Protein AF-D2RDN1-F1 (afdb_monomer)

Mean predicted aligned error: 13.42 Å

Secondary structure (DSSP, 8-state):
-EEEHHHHIIIIIHHHHTT-HHHHHHHHHHHTTSSEEE------------S-SS------------PPP--

Radius of gyration: 17.79 Å; Cα contacts (8 Å, |Δi|>4): 43; chains: 1; bounding box: 31×55×38 Å

Sequence (71 aa):
MVIPEEVKVEVVDKGKELEKADAYVVERAIEEGWIKVVKTELIDVPIKLHPGGKSGSIACEEAWSEGSPSR

Organism: Archaeoglobus profundus (strain DSM 5631 / JCM 9629 / NBRC 100127 / Av18) (NCBI:txid572546)

Foldseek 3Di:
DEDEPVVLCVLQVVCVVVVNPVNVVVVVCVVVPVYDYDHDDDDDDPDDDDPDDDDDDDDDDDPPDDDDDDD

Structure (mmCIF, N/CA/C/O backbone):
data_AF-D2RDN1-F1
#
_entry.id   AF-D2RDN1-F1
#
loop_
_atom_site.group_PDB
_atom_site.id
_atom_site.type_symbol
_atom_site.label_atom_id
_atom_site.label_alt_id
_atom_site.label_comp_id
_atom_site.label_asym_id
_atom_site.label_entity_id
_atom_site.label_seq_id
_atom_site.pdbx_PDB_ins_code
_atom_site.Cartn_x
_atom_site.Cartn_y
_atom_site.Cartn_z
_atom_site.occupancy
_atom_site.B_iso_or_equiv
_atom_site.auth_seq_id
_atom_site.auth_comp_id
_atom_site.auth_asym_id
_atom_site.auth_atom_id
_atom_site.pdbx_PDB_model_num
ATOM 1 N N . MET A 1 1 ? -10.790 -7.365 3.469 1.00 86.62 1 MET A N 1
ATOM 2 C CA . MET A 1 1 ? -9.982 -7.755 2.290 1.00 86.62 1 MET A CA 1
ATOM 3 C C . MET A 1 1 ? -8.603 -8.194 2.763 1.00 86.62 1 MET A C 1
ATOM 5 O O . MET A 1 1 ? -8.168 -7.690 3.793 1.00 86.62 1 MET A O 1
ATOM 9 N N . VAL A 1 2 ? -7.942 -9.131 2.081 1.00 94.56 2 VAL A N 1
ATOM 10 C CA . VAL A 1 2 ? -6.594 -9.603 2.450 1.00 94.56 2 VAL A C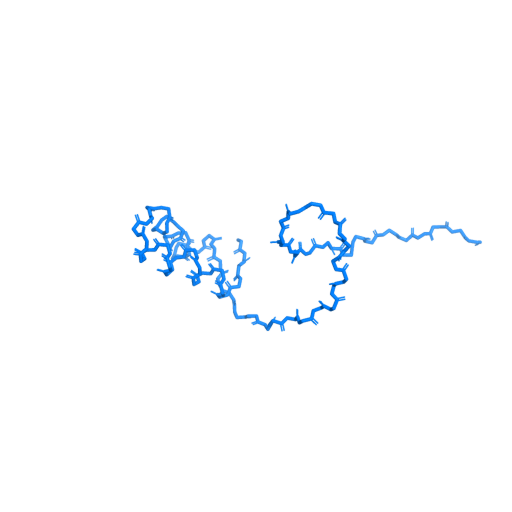A 1
ATOM 11 C C . VAL A 1 2 ? -5.672 -9.456 1.247 1.00 94.56 2 VAL A C 1
ATOM 13 O O . VAL A 1 2 ? -6.068 -9.824 0.145 1.00 94.56 2 VAL A O 1
ATOM 16 N N . ILE A 1 3 ? -4.477 -8.908 1.457 1.00 94.88 3 ILE A N 1
ATOM 17 C CA . ILE A 1 3 ? -3.451 -8.746 0.421 1.00 94.88 3 ILE A CA 1
ATOM 18 C C . ILE A 1 3 ? -2.097 -9.262 0.928 1.00 94.88 3 ILE A C 1
ATOM 20 O O . ILE A 1 3 ? -1.845 -9.217 2.138 1.00 94.88 3 ILE A O 1
ATOM 24 N N . PRO A 1 4 ? -1.220 -9.736 0.032 1.00 95.56 4 PRO A N 1
ATOM 25 C CA . PRO A 1 4 ? 0.142 -10.096 0.400 1.00 95.56 4 PRO A CA 1
ATOM 26 C C . PRO A 1 4 ? 0.997 -8.857 0.710 1.00 95.56 4 PRO A C 1
ATOM 28 O O . PRO A 1 4 ? 0.699 -7.747 0.256 1.00 95.56 4 PRO A O 1
ATOM 31 N N . GLU A 1 5 ? 2.070 -9.050 1.479 1.00 95.81 5 GLU A N 1
ATOM 32 C CA . GLU A 1 5 ? 3.020 -7.995 1.862 1.00 95.81 5 GLU A CA 1
ATOM 33 C C . GLU A 1 5 ? 3.625 -7.288 0.639 1.00 95.81 5 GLU A C 1
ATOM 35 O O . GLU A 1 5 ? 3.707 -6.062 0.621 1.00 95.81 5 GLU A O 1
ATOM 40 N N . GLU A 1 6 ? 3.925 -8.022 -0.431 1.00 93.25 6 GLU A N 1
ATOM 41 C CA . GLU A 1 6 ? 4.476 -7.475 -1.675 1.00 93.25 6 GLU A CA 1
ATOM 42 C C . GLU A 1 6 ? 3.543 -6.441 -2.322 1.00 93.25 6 GLU A C 1
ATOM 44 O O . GLU A 1 6 ? 3.998 -5.419 -2.833 1.00 93.25 6 GLU A O 1
ATOM 49 N N . VAL A 1 7 ? 2.223 -6.654 -2.257 1.00 95.12 7 VAL A N 1
ATOM 50 C CA . VAL A 1 7 ? 1.250 -5.691 -2.796 1.00 95.12 7 VAL A CA 1
ATOM 51 C C . VAL A 1 7 ? 1.248 -4.410 -1.967 1.00 95.12 7 VAL A C 1
ATOM 53 O O . VAL A 1 7 ? 1.148 -3.323 -2.533 1.00 95.12 7 VAL A O 1
ATOM 56 N N . LYS A 1 8 ? 1.407 -4.501 -0.641 1.00 96.12 8 LYS A N 1
ATOM 57 C CA . LYS A 1 8 ? 1.567 -3.308 0.200 1.00 96.12 8 LYS A CA 1
ATOM 58 C C . LYS A 1 8 ? 2.823 -2.529 -0.209 1.00 96.12 8 LYS A C 1
ATOM 60 O O . LYS A 1 8 ? 2.739 -1.312 -0.335 1.00 96.12 8 LYS A O 1
ATOM 65 N N . VAL A 1 9 ? 3.947 -3.206 -0.446 1.00 96.62 9 VAL A N 1
ATOM 66 C CA . VAL A 1 9 ? 5.204 -2.552 -0.853 1.00 96.62 9 VAL A CA 1
ATOM 67 C C . VAL A 1 9 ? 5.028 -1.771 -2.160 1.00 96.62 9 VAL A C 1
ATOM 69 O O . VAL A 1 9 ? 5.394 -0.599 -2.238 1.00 96.62 9 VAL A O 1
ATOM 72 N N . GLU A 1 10 ? 4.421 -2.374 -3.183 1.00 96.69 10 GLU A N 1
ATOM 73 C CA . GLU A 1 10 ? 4.204 -1.689 -4.466 1.00 96.69 10 GLU A CA 1
ATOM 74 C C . GLU A 1 10 ? 3.202 -0.531 -4.361 1.00 96.69 10 GLU A C 1
ATOM 76 O O . GLU A 1 10 ? 3.424 0.543 -4.916 1.00 96.69 10 GLU A O 1
ATOM 81 N N . VAL A 1 11 ? 2.083 -0.739 -3.665 1.00 96.75 11 VAL A N 1
ATOM 82 C CA . VAL A 1 11 ? 0.968 0.220 -3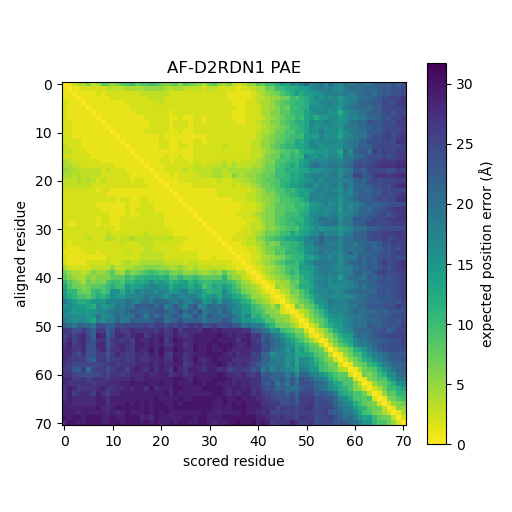.672 1.00 96.75 11 VAL A CA 1
ATOM 83 C C . VAL A 1 11 ? 1.177 1.349 -2.666 1.00 96.75 11 VAL A C 1
ATOM 85 O O . VAL A 1 11 ? 0.843 2.497 -2.949 1.00 96.75 11 VAL A O 1
ATOM 88 N N . VAL A 1 12 ? 1.724 1.041 -1.491 1.00 97.56 12 VAL A N 1
AT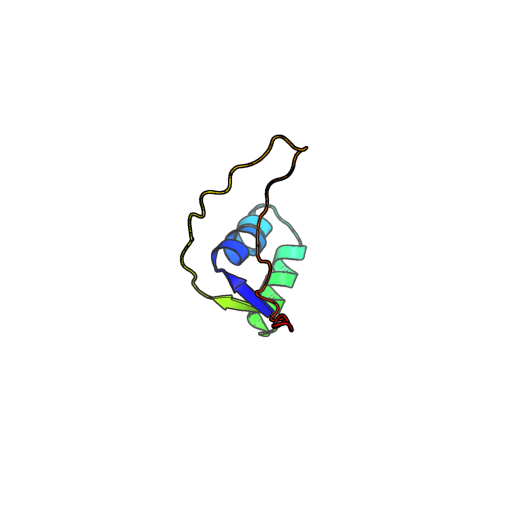OM 89 C CA . VAL A 1 12 ? 1.900 2.007 -0.403 1.00 97.56 12 VAL A CA 1
ATOM 90 C C . VAL A 1 12 ? 3.306 2.583 -0.429 1.00 97.56 12 VAL A C 1
ATOM 92 O O . VAL A 1 12 ? 3.453 3.793 -0.576 1.00 97.56 12 VAL A O 1
ATOM 95 N N . ASP A 1 13 ? 4.337 1.746 -0.318 1.00 97.44 13 ASP A N 1
ATOM 96 C CA . ASP A 1 13 ? 5.701 2.243 -0.112 1.00 97.44 13 ASP A CA 1
ATOM 97 C C . ASP A 1 13 ? 6.213 2.954 -1.375 1.00 97.44 13 ASP A C 1
ATOM 99 O O . ASP A 1 13 ? 6.528 4.147 -1.332 1.00 97.44 13 ASP A O 1
ATOM 103 N N . LYS A 1 14 ? 6.179 2.276 -2.531 1.00 97.62 14 LYS A N 1
ATOM 104 C CA . LYS A 1 14 ? 6.537 2.905 -3.815 1.00 97.62 14 LYS A CA 1
ATOM 105 C C . LYS A 1 14 ? 5.531 3.964 -4.247 1.00 97.62 14 LYS A C 1
ATOM 107 O O . LYS A 1 14 ? 5.913 4.971 -4.837 1.00 97.62 14 LYS A O 1
ATOM 112 N N . GLY A 1 15 ? 4.246 3.767 -3.950 1.00 97.69 15 GLY A N 1
ATOM 113 C CA . GLY A 1 15 ? 3.213 4.762 -4.234 1.00 97.69 15 GLY A CA 1
ATOM 114 C C . GLY A 1 15 ? 3.527 6.113 -3.585 1.00 97.69 15 GLY A C 1
ATOM 115 O O . GLY A 1 15 ? 3.466 7.144 -4.255 1.00 97.69 15 GLY A O 1
ATOM 116 N N . LYS A 1 16 ? 3.950 6.117 -2.316 1.00 97.81 16 LYS A N 1
ATOM 117 C CA . LYS A 1 16 ? 4.377 7.340 -1.620 1.00 97.81 16 LYS A CA 1
ATOM 118 C C . LYS A 1 16 ? 5.685 7.910 -2.153 1.00 97.81 16 LYS A C 1
ATOM 120 O O . LYS A 1 16 ? 5.784 9.126 -2.270 1.00 97.81 16 LYS A O 1
ATOM 125 N N . GLU A 1 17 ? 6.661 7.065 -2.494 1.00 97.88 17 GLU A N 1
ATOM 126 C CA . GLU A 1 17 ? 7.910 7.508 -3.138 1.00 97.88 17 GLU A CA 1
ATOM 127 C C . GLU A 1 17 ? 7.628 8.256 -4.453 1.00 97.88 17 GLU A C 1
ATOM 129 O O . GLU A 1 17 ? 8.278 9.248 -4.769 1.00 97.88 17 GLU A O 1
ATOM 134 N N . LEU A 1 18 ? 6.599 7.821 -5.184 1.00 97.31 18 LEU A N 1
ATOM 135 C CA . LEU A 1 18 ? 6.123 8.435 -6.424 1.00 97.31 18 LEU A CA 1
ATOM 136 C C . LEU A 1 18 ? 5.092 9.562 -6.212 1.00 97.31 18 LEU A C 1
ATOM 138 O O . LEU A 1 18 ? 4.430 9.967 -7.176 1.00 97.31 18 LEU A O 1
ATOM 142 N N . GLU A 1 19 ? 4.923 10.033 -4.973 1.00 96.75 19 GLU A N 1
ATOM 143 C CA . GLU A 1 19 ? 3.999 11.103 -4.570 1.00 96.75 19 GLU A CA 1
ATOM 144 C C . GLU A 1 19 ? 2.539 10.849 -4.999 1.00 96.75 19 GLU A C 1
ATOM 146 O O . GLU A 1 19 ? 1.784 11.760 -5.353 1.00 96.75 19 GLU A O 1
ATOM 151 N N . LYS A 1 20 ? 2.118 9.579 -4.996 1.00 97.56 20 LYS A N 1
ATOM 152 C CA . LYS A 1 20 ? 0.763 9.168 -5.375 1.00 97.56 20 LYS A CA 1
ATOM 153 C C . LYS A 1 20 ? -0.197 9.312 -4.196 1.00 97.56 20 LYS A C 1
ATOM 155 O O . LYS A 1 20 ? -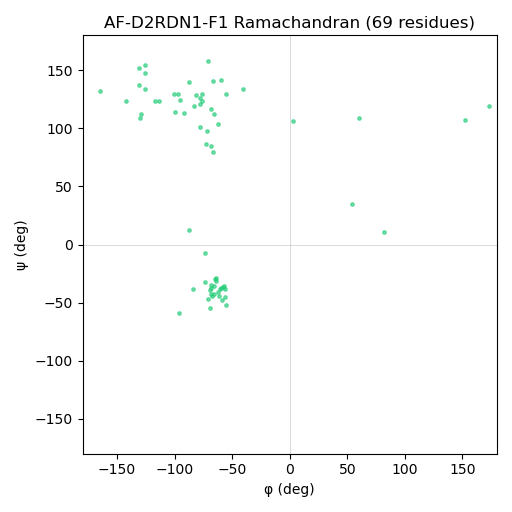0.033 8.687 -3.152 1.00 97.56 20 LYS A O 1
ATOM 160 N N . ALA A 1 21 ? -1.217 10.156 -4.362 1.00 95.31 21 ALA A N 1
ATOM 161 C CA . ALA A 1 21 ? -2.167 10.496 -3.300 1.00 95.31 21 ALA A CA 1
ATOM 162 C C . ALA A 1 21 ? -3.011 9.295 -2.829 1.00 95.31 21 ALA A C 1
ATOM 164 O O . ALA A 1 21 ? -3.375 9.200 -1.657 1.00 95.31 21 ALA A O 1
ATOM 165 N N . ASP A 1 22 ? -3.305 8.362 -3.731 1.00 96.38 22 ASP A N 1
ATOM 166 C CA . ASP A 1 22 ? -4.019 7.115 -3.465 1.00 96.38 22 ASP A CA 1
ATOM 167 C C . ASP A 1 22 ? -3.259 6.183 -2.511 1.00 96.38 22 ASP A C 1
ATOM 169 O O . ASP A 1 22 ? -3.902 5.496 -1.715 1.00 96.38 22 ASP A O 1
ATOM 173 N N . ALA A 1 23 ? -1.922 6.236 -2.476 1.00 97.94 23 ALA A N 1
ATOM 174 C CA . ALA A 1 23 ? -1.114 5.445 -1.544 1.00 97.94 23 ALA A CA 1
ATOM 175 C C . ALA A 1 23 ? -1.475 5.723 -0.072 1.00 97.94 23 ALA A C 1
ATOM 177 O O . ALA A 1 23 ? -1.527 4.805 0.747 1.00 97.94 23 ALA A O 1
ATOM 178 N N . TYR A 1 24 ? -1.805 6.975 0.260 1.00 97.69 24 TYR A N 1
ATOM 179 C CA . TYR A 1 24 ? -2.213 7.374 1.612 1.00 97.69 24 TYR A CA 1
ATOM 180 C C . TYR A 1 24 ? -3.627 6.904 1.970 1.00 97.69 24 TYR A C 1
ATOM 182 O O . TYR A 1 24 ? -3.914 6.600 3.127 1.00 97.69 24 TYR A O 1
ATOM 190 N N . VAL A 1 25 ? -4.526 6.820 0.985 1.00 97.94 25 VAL A N 1
ATOM 191 C CA . VAL A 1 25 ? -5.874 6.272 1.195 1.00 97.94 25 VAL A CA 1
ATOM 192 C C . VAL A 1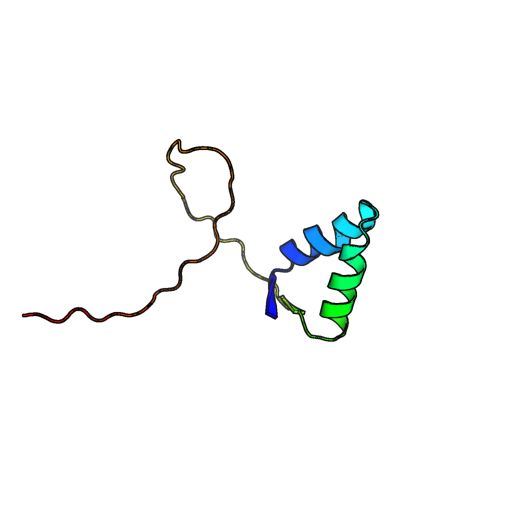 25 ? -5.790 4.774 1.474 1.00 97.94 25 VAL A C 1
ATOM 194 O O . VAL A 1 25 ? -6.458 4.283 2.384 1.00 97.94 25 VAL A O 1
ATOM 197 N N . VAL A 1 26 ? -4.950 4.061 0.719 1.00 97.12 26 VAL A N 1
ATOM 198 C CA . VAL A 1 26 ? -4.714 2.626 0.913 1.00 97.12 26 VAL A CA 1
ATOM 199 C C . VAL A 1 26 ? -4.039 2.358 2.258 1.00 97.12 26 VAL A C 1
ATOM 201 O O . VAL A 1 26 ? -4.473 1.456 2.971 1.00 97.12 26 VAL A O 1
ATOM 204 N N . GLU A 1 27 ? -3.042 3.157 2.648 1.00 97.94 27 GLU A N 1
ATOM 205 C CA . GLU A 1 27 ? -2.432 3.076 3.981 1.00 97.94 27 GLU A CA 1
ATOM 206 C C . GLU A 1 27 ? -3.476 3.212 5.089 1.00 97.94 27 GLU A C 1
ATOM 208 O O . GLU A 1 27 ? -3.582 2.334 5.944 1.00 97.94 27 GLU A O 1
ATOM 213 N N . ARG A 1 28 ? -4.306 4.258 5.036 1.00 98.12 28 ARG A N 1
ATOM 214 C CA . ARG A 1 28 ? -5.343 4.466 6.047 1.00 98.12 28 ARG A CA 1
ATOM 215 C C . ARG A 1 28 ? -6.335 3.300 6.093 1.00 98.12 28 ARG A C 1
ATOM 217 O O . ARG A 1 28 ? -6.737 2.879 7.170 1.00 98.12 28 ARG A O 1
ATOM 224 N N . ALA A 1 29 ? -6.698 2.728 4.944 1.00 97.94 29 ALA A N 1
ATOM 225 C CA . ALA A 1 29 ? -7.565 1.551 4.893 1.00 97.94 29 ALA A CA 1
ATOM 226 C C . ALA A 1 29 ? -6.923 0.301 5.535 1.00 97.94 29 ALA A C 1
ATOM 228 O O . ALA A 1 29 ? -7.641 -0.549 6.068 1.00 97.94 29 ALA A O 1
ATOM 229 N N . ILE A 1 30 ? -5.591 0.180 5.506 1.00 97.69 30 ILE A N 1
ATOM 230 C CA . ILE A 1 30 ? -4.857 -0.862 6.238 1.00 97.69 30 ILE A CA 1
ATOM 231 C C . ILE A 1 30 ? -4.900 -0.581 7.746 1.00 97.69 30 ILE A C 1
ATOM 233 O O . ILE A 1 30 ? -5.224 -1.480 8.519 1.00 97.69 30 ILE A O 1
ATOM 237 N N . GLU A 1 31 ? -4.625 0.656 8.165 1.00 97.81 31 GLU A N 1
ATOM 238 C CA . GLU A 1 31 ? -4.623 1.068 9.579 1.00 97.81 31 GLU A CA 1
ATOM 239 C C . GLU A 1 31 ? -5.999 0.923 10.244 1.00 97.81 31 GLU A C 1
ATOM 241 O O . GLU A 1 31 ? -6.110 0.430 11.364 1.00 97.81 31 GLU A O 1
ATOM 246 N N . GLU A 1 32 ? -7.061 1.287 9.528 1.00 98.00 32 GLU A N 1
ATOM 247 C CA . GLU A 1 32 ? -8.454 1.122 9.95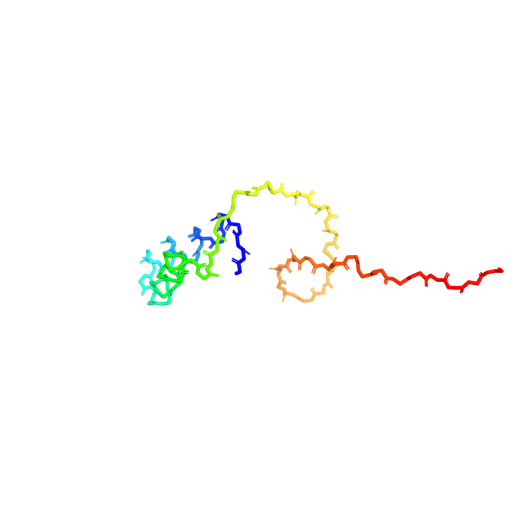6 1.00 98.00 32 GLU A CA 1
ATOM 248 C C . GLU A 1 32 ? -8.929 -0.346 9.900 1.00 98.00 32 GLU A C 1
ATOM 250 O O . GLU A 1 32 ? -10.026 -0.672 10.355 1.00 98.00 32 GLU A O 1
ATOM 255 N N . GLY A 1 33 ? -8.117 -1.256 9.350 1.00 96.62 33 GLY A N 1
ATOM 256 C CA . GLY A 1 33 ? -8.395 -2.692 9.322 1.00 96.62 33 GLY A CA 1
ATOM 257 C C . GLY A 1 33 ? -9.340 -3.158 8.209 1.00 96.62 33 GLY A C 1
ATOM 258 O O . GLY A 1 33 ? -9.751 -4.324 8.209 1.00 96.62 33 GLY A O 1
ATOM 259 N N . TRP A 1 34 ? -9.659 -2.304 7.230 1.00 97.56 34 TRP A N 1
ATOM 260 C CA . TRP A 1 34 ? -10.398 -2.706 6.022 1.00 97.56 34 TRP A CA 1
ATOM 261 C C . TRP A 1 34 ? -9.582 -3.684 5.166 1.00 97.56 34 TRP A C 1
ATOM 263 O O . TRP A 1 34 ? -10.122 -4.627 4.563 1.00 97.56 34 TRP A O 1
ATOM 273 N N . ILE A 1 35 ? -8.264 -3.475 5.146 1.00 97.44 35 ILE A N 1
ATOM 274 C CA . ILE A 1 35 ? -7.287 -4.283 4.421 1.00 97.44 35 ILE A CA 1
ATOM 275 C C . ILE A 1 35 ? -6.340 -4.934 5.427 1.00 97.44 35 ILE A C 1
ATOM 277 O O . ILE A 1 35 ? -5.677 -4.257 6.203 1.00 97.44 35 ILE A O 1
ATOM 281 N N . LYS A 1 36 ? -6.252 -6.263 5.398 1.00 97.31 36 LYS A N 1
ATOM 282 C CA . LYS A 1 36 ? -5.289 -7.024 6.198 1.00 97.31 36 LYS A CA 1
ATOM 283 C C . LYS A 1 36 ? -4.115 -7.433 5.322 1.00 97.31 36 LYS A C 1
ATOM 285 O O . LYS A 1 36 ? -4.319 -8.004 4.253 1.00 97.31 36 LYS A O 1
ATOM 290 N N . VAL A 1 37 ? -2.905 -7.163 5.794 1.00 96.62 37 VAL A N 1
ATOM 291 C CA . VAL A 1 37 ? -1.666 -7.553 5.115 1.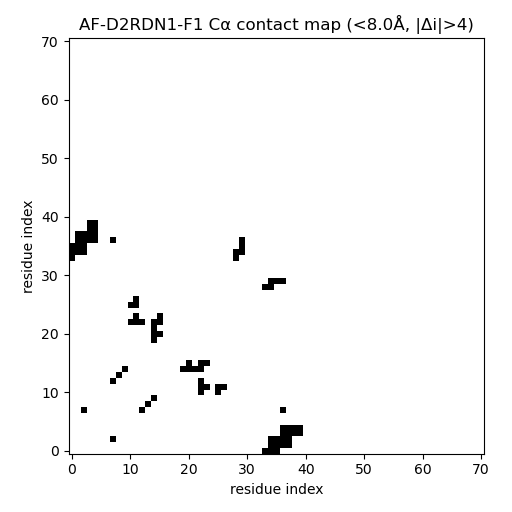00 96.62 37 VAL A CA 1
ATOM 292 C C . VAL A 1 37 ? -1.157 -8.847 5.734 1.00 96.62 37 VAL A C 1
ATOM 294 O O . VAL A 1 37 ? -1.072 -8.953 6.958 1.00 96.62 37 VAL A O 1
ATOM 297 N N . VAL A 1 38 ? -0.851 -9.836 4.898 1.00 95.81 38 VAL A N 1
ATOM 298 C CA . VAL A 1 38 ? -0.335 -11.141 5.329 1.00 95.81 38 VAL A CA 1
AT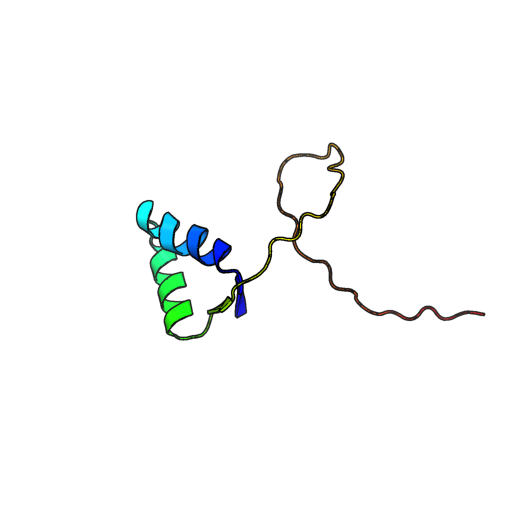OM 299 C C . VAL A 1 38 ? 0.971 -11.463 4.617 1.00 95.81 38 VAL A C 1
ATOM 301 O O . VAL A 1 38 ? 1.162 -11.107 3.456 1.00 95.81 38 VAL A O 1
ATOM 304 N N . LYS A 1 39 ? 1.863 -12.174 5.307 1.00 93.00 39 LYS A N 1
ATOM 305 C CA . LYS A 1 39 ? 3.043 -12.762 4.673 1.00 93.00 39 LYS A CA 1
ATOM 306 C C . LYS A 1 39 ? 2.622 -13.998 3.892 1.00 93.00 39 LYS A C 1
ATOM 308 O O . LYS A 1 39 ? 1.928 -14.854 4.439 1.00 93.00 39 LYS A O 1
ATOM 313 N N . THR A 1 40 ? 3.039 -14.074 2.635 1.00 85.50 40 THR A N 1
ATOM 314 C CA . THR A 1 40 ? 2.798 -15.219 1.756 1.00 85.50 40 THR A CA 1
ATOM 315 C C . THR A 1 40 ? 4.116 -15.711 1.184 1.00 85.50 40 THR A C 1
ATOM 317 O O . THR A 1 40 ? 5.071 -14.950 1.061 1.00 85.50 40 THR A O 1
ATOM 320 N N . GLU A 1 41 ? 4.163 -16.984 0.817 1.00 84.31 41 GLU A N 1
ATOM 321 C CA . GLU A 1 41 ? 5.254 -17.520 0.012 1.00 84.31 41 GLU A CA 1
ATOM 322 C C . GLU A 1 41 ? 4.922 -17.327 -1.471 1.00 84.31 41 GLU A C 1
ATOM 324 O O . GLU A 1 41 ? 3.768 -17.480 -1.886 1.00 84.31 41 GLU A O 1
ATOM 329 N N . LEU A 1 42 ? 5.927 -16.963 -2.269 1.00 72.00 42 LEU A N 1
ATOM 330 C CA . LEU A 1 42 ? 5.792 -16.897 -3.721 1.00 72.00 42 LEU A CA 1
ATOM 331 C C . LEU A 1 42 ? 5.829 -18.316 -4.286 1.00 72.00 42 LEU A C 1
ATOM 333 O O . LEU A 1 42 ? 6.791 -19.053 -4.075 1.00 72.00 42 LEU A O 1
ATOM 337 N N . ILE A 1 43 ? 4.788 -18.684 -5.027 1.00 76.12 43 ILE A N 1
ATOM 338 C CA . ILE A 1 43 ? 4.720 -19.968 -5.721 1.00 76.12 43 ILE A CA 1
ATOM 339 C C . ILE A 1 43 ? 5.096 -19.725 -7.180 1.00 76.12 43 ILE A C 1
ATOM 341 O O . ILE A 1 43 ? 4.365 -19.057 -7.912 1.00 76.12 43 ILE A O 1
ATOM 345 N N . ASP A 1 44 ? 6.230 -20.281 -7.604 1.00 69.06 44 ASP A N 1
ATOM 346 C CA . ASP A 1 44 ? 6.605 -20.320 -9.015 1.00 69.06 44 ASP A CA 1
ATOM 347 C C . ASP A 1 44 ? 5.807 -21.433 -9.701 1.00 69.06 44 ASP A C 1
ATOM 349 O O . ASP A 1 44 ? 6.076 -22.627 -9.543 1.00 69.06 44 ASP A O 1
ATOM 353 N N . VAL A 1 45 ? 4.750 -21.040 -10.406 1.00 75.50 45 VAL A N 1
ATOM 354 C CA . VAL A 1 45 ? 3.963 -21.948 -11.240 1.00 75.50 45 VAL A CA 1
ATOM 355 C C . VAL A 1 45 ? 4.478 -21.844 -12.676 1.00 75.50 45 VAL A C 1
ATOM 357 O O . VAL A 1 45 ? 4.483 -20.745 -13.236 1.00 75.50 45 VAL A O 1
ATOM 360 N N . PRO A 1 46 ? 4.887 -22.958 -13.315 1.00 67.94 46 PRO A N 1
ATOM 361 C CA . PRO A 1 46 ? 5.399 -22.941 -14.679 1.00 67.94 46 PRO A CA 1
ATOM 362 C C . PRO A 1 46 ? 4.252 -22.703 -15.666 1.00 67.94 46 PRO A C 1
ATOM 364 O O . PRO A 1 46 ? 3.649 -23.635 -16.201 1.00 67.94 46 PRO A O 1
ATOM 367 N N . ILE A 1 47 ? 3.936 -21.433 -15.909 1.00 64.56 47 ILE A N 1
ATOM 368 C CA . ILE A 1 47 ? 2.861 -21.045 -16.817 1.00 64.56 47 ILE A CA 1
ATOM 369 C C . ILE A 1 47 ? 3.465 -20.842 -18.204 1.00 64.56 47 ILE A C 1
ATOM 371 O O . ILE A 1 47 ? 4.260 -19.934 -18.446 1.00 64.56 47 ILE A O 1
ATOM 375 N N . LYS A 1 48 ? 3.091 -21.714 -19.144 1.00 65.69 48 LYS A N 1
ATOM 376 C CA . LYS A 1 48 ? 3.441 -21.551 -20.558 1.00 65.69 48 LYS A CA 1
ATOM 377 C C . LYS A 1 48 ? 2.621 -20.397 -21.125 1.00 65.69 48 LYS A C 1
ATOM 379 O O . LYS A 1 48 ? 1.467 -20.586 -21.502 1.00 65.69 48 LYS A O 1
ATOM 384 N N . LEU A 1 49 ? 3.223 -19.211 -21.182 1.00 66.88 49 LEU A N 1
ATOM 385 C CA . LEU A 1 49 ? 2.643 -18.057 -21.861 1.00 66.88 49 LEU A CA 1
ATOM 386 C C . LEU A 1 49 ? 2.500 -18.389 -23.353 1.00 66.88 49 LEU A C 1
ATOM 388 O O . LEU A 1 49 ? 3.483 -18.422 -24.093 1.00 66.88 49 LEU A O 1
ATOM 392 N N . HIS A 1 50 ? 1.276 -18.685 -23.793 1.00 59.47 50 HIS A N 1
ATOM 393 C CA . HIS A 1 50 ? 0.971 -18.761 -25.218 1.00 59.47 50 HIS A CA 1
ATOM 394 C C . HIS A 1 50 ? 1.107 -17.348 -25.808 1.00 59.47 50 HIS A C 1
ATOM 396 O O . HIS A 1 50 ? 0.708 -16.387 -25.146 1.00 59.47 50 HIS A O 1
ATOM 402 N N . PRO A 1 51 ? 1.656 -17.180 -27.022 1.00 63.53 51 PRO A N 1
ATOM 403 C CA . PRO A 1 51 ? 1.764 -15.876 -27.664 1.00 63.53 51 PRO A CA 1
ATOM 404 C C . PRO A 1 51 ? 0.366 -15.355 -28.042 1.00 63.53 51 PRO A C 1
ATOM 406 O O . PRO A 1 51 ? -0.113 -15.534 -29.156 1.00 63.53 51 PRO A O 1
ATOM 409 N N . GLY A 1 52 ? -0.296 -14.719 -27.081 1.00 57.81 52 GLY A N 1
ATOM 410 C CA . GLY A 1 52 ? -1.512 -13.930 -27.220 1.00 57.81 52 GLY A CA 1
ATOM 411 C C . GLY A 1 52 ? -1.288 -12.595 -26.513 1.00 57.81 52 GLY A C 1
ATOM 412 O O . GLY A 1 52 ? -0.643 -12.551 -25.471 1.00 57.81 52 GLY A O 1
ATOM 413 N N . GLY A 1 53 ? -1.717 -11.501 -27.142 1.00 51.12 53 GLY A N 1
ATOM 414 C CA . GLY A 1 53 ? -1.307 -10.120 -26.861 1.00 51.12 53 GLY A CA 1
ATOM 415 C C . GLY A 1 53 ? -1.155 -9.714 -25.384 1.00 51.12 53 GLY A C 1
ATOM 416 O O . GLY A 1 53 ? -2.023 -9.962 -24.562 1.00 51.12 53 GLY A O 1
ATOM 417 N N . LYS A 1 54 ? -0.034 -9.034 -25.107 1.00 48.03 54 LYS A N 1
ATOM 418 C CA . LYS A 1 54 ? 0.296 -8.159 -23.962 1.00 48.03 54 LYS A CA 1
ATOM 419 C C . LYS A 1 54 ? -0.776 -8.020 -22.858 1.00 48.03 54 LYS A C 1
ATOM 421 O O . LYS A 1 54 ? -1.698 -7.228 -23.006 1.00 48.03 54 LYS A O 1
ATOM 426 N N . SER A 1 55 ? -0.550 -8.652 -21.708 1.00 38.12 55 SER A N 1
ATOM 427 C CA . SER A 1 55 ? -0.248 -8.004 -20.415 1.00 38.12 55 SER A CA 1
ATOM 428 C C . SER A 1 55 ? -0.240 -9.085 -19.332 1.00 38.12 55 SER A C 1
ATOM 430 O O . SER A 1 55 ? -1.224 -9.795 -19.147 1.00 38.12 55 SER A O 1
ATOM 432 N N . GLY A 1 56 ? 0.898 -9.259 -18.664 1.00 58.34 56 GLY A N 1
ATOM 433 C CA . GLY A 1 56 ? 1.064 -10.270 -17.627 1.00 58.34 56 GLY A CA 1
ATOM 434 C C . GLY A 1 56 ? 0.433 -9.828 -16.312 1.00 58.34 56 GLY A C 1
ATOM 435 O O . GLY A 1 56 ? 0.822 -8.814 -15.747 1.00 58.34 56 GLY A O 1
ATOM 436 N N . SER A 1 57 ? -0.517 -10.612 -15.818 1.00 37.66 57 SER A N 1
ATOM 437 C CA . SER A 1 57 ? -0.746 -10.862 -14.391 1.00 37.66 57 SER A CA 1
ATOM 438 C C . SER A 1 57 ? -1.656 -12.081 -14.288 1.00 37.66 57 SER A C 1
ATOM 440 O O . S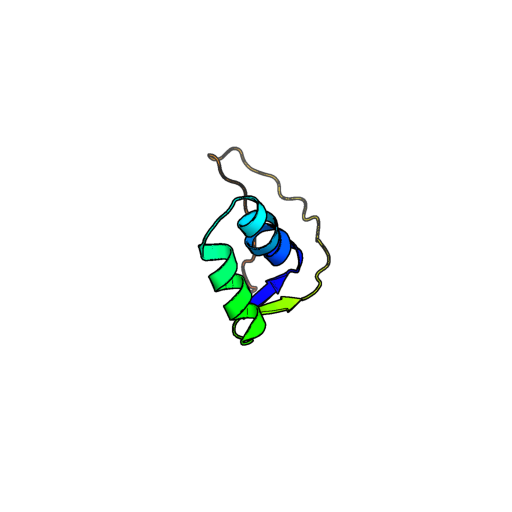ER A 1 57 ? -2.624 -12.206 -15.034 1.00 37.66 57 SER A O 1
ATOM 442 N N . ILE A 1 58 ? -1.293 -13.025 -13.427 1.00 48.94 58 ILE A N 1
ATOM 443 C CA . ILE A 1 58 ? -2.039 -14.265 -13.238 1.00 48.94 58 ILE A CA 1
ATOM 444 C C . ILE A 1 58 ? -2.253 -14.383 -11.739 1.00 48.94 58 ILE A C 1
ATOM 446 O O . ILE A 1 58 ? -1.291 -14.549 -10.994 1.00 48.94 58 ILE A O 1
ATOM 450 N N . ALA A 1 59 ? -3.503 -14.259 -11.305 1.00 42.75 59 ALA A N 1
ATOM 451 C CA . ALA A 1 59 ? -3.929 -14.701 -9.991 1.00 42.75 59 ALA A CA 1
ATOM 452 C C . ALA A 1 59 ? -5.334 -15.306 -10.083 1.00 42.75 59 ALA A C 1
ATOM 454 O O . ALA A 1 59 ? -6.273 -14.643 -10.511 1.00 42.75 59 ALA A O 1
ATOM 455 N N . CYS A 1 60 ? -5.395 -16.557 -9.623 1.00 38.50 60 CYS A N 1
ATOM 456 C CA . CYS A 1 60 ? -6.527 -17.286 -9.060 1.00 38.50 60 CYS A CA 1
ATOM 457 C C . CYS A 1 60 ? -7.771 -17.495 -9.929 1.00 38.50 60 CYS A C 1
ATOM 459 O O . CYS A 1 60 ? -8.615 -16.615 -10.048 1.00 38.50 60 CYS A O 1
ATOM 461 N N . GLU A 1 61 ? -7.973 -18.747 -10.347 1.00 39.41 61 GLU A N 1
ATOM 462 C CA . GLU A 1 61 ? -9.327 -19.290 -10.412 1.00 39.41 61 GLU A CA 1
ATOM 463 C C . GLU A 1 61 ? -9.481 -20.416 -9.395 1.00 39.41 61 GLU A C 1
ATOM 465 O O . GLU A 1 61 ? -8.701 -21.369 -9.324 1.00 39.41 61 GLU A O 1
ATOM 470 N N . GLU A 1 62 ? -10.474 -20.194 -8.546 1.00 41.12 62 GLU A N 1
ATOM 471 C CA . GLU A 1 62 ? -10.946 -21.061 -7.495 1.00 41.12 62 GLU A CA 1
ATOM 472 C C . GLU A 1 62 ? -11.410 -22.395 -8.080 1.00 41.12 62 GLU A C 1
ATOM 474 O O . GLU A 1 62 ? -12.062 -22.451 -9.122 1.00 41.12 62 GLU A O 1
ATOM 479 N N . ALA A 1 63 ? -11.126 -23.479 -7.363 1.00 41.88 63 ALA A N 1
ATOM 480 C CA . ALA A 1 63 ? -11.772 -24.762 -7.574 1.00 41.88 63 ALA A CA 1
ATOM 481 C C . ALA A 1 63 ? -13.262 -24.645 -7.200 1.00 41.88 63 ALA A C 1
ATOM 483 O O . ALA A 1 63 ? -13.678 -25.032 -6.106 1.00 41.88 63 ALA A O 1
ATOM 484 N N . TRP A 1 64 ? -14.073 -24.088 -8.102 1.00 33.56 64 TRP A N 1
ATOM 485 C CA . TRP A 1 64 ? -15.518 -24.251 -8.060 1.00 33.56 64 TRP A CA 1
ATOM 486 C C . TRP A 1 64 ? -15.832 -25.721 -8.307 1.00 33.56 64 TRP A C 1
ATOM 488 O O . TRP A 1 64 ? -15.566 -26.300 -9.359 1.00 33.56 64 TRP A O 1
ATOM 498 N N . SER A 1 65 ? -16.339 -26.334 -7.246 1.00 51.81 65 SER A N 1
ATOM 499 C CA . SER A 1 65 ? -16.839 -27.694 -7.233 1.00 51.81 65 SER A CA 1
ATOM 500 C C . SER A 1 65 ? -18.106 -27.766 -8.073 1.00 51.81 65 SER A C 1
ATOM 502 O O . SER A 1 65 ? -19.123 -27.218 -7.668 1.00 51.81 65 SER A O 1
ATOM 504 N N . GLU A 1 66 ? -18.087 -28.525 -9.162 1.00 37.38 66 GLU A N 1
ATOM 505 C CA . GLU A 1 66 ? -19.296 -29.180 -9.653 1.00 37.38 66 GLU A CA 1
ATOM 506 C C . GLU A 1 66 ? -18.990 -30.654 -9.898 1.00 37.38 66 GLU A C 1
ATOM 508 O O . GLU A 1 66 ? -18.240 -31.045 -10.794 1.00 37.38 66 GLU A O 1
ATOM 513 N N . GLY A 1 67 ? -19.558 -31.482 -9.019 1.00 51.38 67 GLY A N 1
ATOM 514 C CA . GLY A 1 67 ? -19.614 -32.918 -9.204 1.00 51.38 67 GLY A CA 1
ATOM 515 C C . GLY A 1 67 ? -20.281 -33.239 -10.536 1.00 51.38 67 GLY A C 1
ATOM 516 O O . GLY A 1 67 ? -21.361 -32.744 -10.845 1.00 51.38 67 GLY A O 1
ATOM 517 N N . SER A 1 68 ? -19.637 -34.087 -11.327 1.00 42.66 68 SER A N 1
ATOM 518 C CA . SER A 1 68 ? -20.238 -34.624 -12.542 1.00 42.66 68 SER A CA 1
ATOM 519 C C . SER A 1 68 ? -21.222 -35.746 -12.183 1.00 42.66 68 SER A C 1
ATOM 521 O O . SER A 1 68 ? -20.811 -36.711 -11.532 1.00 42.66 68 SER A O 1
ATOM 523 N N . PRO A 1 69 ? -22.496 -35.699 -12.617 1.00 48.72 69 PRO A N 1
ATOM 524 C CA . PRO A 1 69 ? -23.318 -36.893 -12.690 1.00 48.72 69 PRO A CA 1
ATOM 525 C C . PRO A 1 69 ? -22.983 -37.642 -13.983 1.00 48.72 69 PRO A C 1
ATOM 527 O O . PRO A 1 69 ? -23.018 -37.041 -15.051 1.00 48.72 69 PRO A O 1
ATOM 530 N N . SER A 1 70 ? -22.688 -38.942 -13.875 1.00 44.25 70 SER A N 1
ATOM 531 C CA . SER A 1 70 ? -23.218 -40.021 -14.732 1.00 44.25 70 SER A CA 1
ATOM 532 C C . SER A 1 70 ? -22.250 -41.206 -14.829 1.00 44.25 70 SER A C 1
ATOM 534 O O . SER A 1 70 ? -21.266 -41.158 -15.572 1.00 44.25 70 SER A O 1
ATOM 536 N N . ARG A 1 71 ? -22.595 -42.309 -14.163 1.00 41.50 71 ARG A N 1
ATOM 537 C CA . ARG A 1 71 ? -22.705 -43.613 -14.821 1.00 41.50 71 ARG A CA 1
ATOM 538 C C . ARG A 1 71 ? -23.738 -44.466 -14.101 1.00 41.50 71 ARG A C 1
ATOM 540 O O . ARG A 1 71 ? -23.769 -44.392 -12.855 1.00 41.50 71 ARG A O 1
#

pLDDT: mean 77.6, std 23.1, range [33.56, 98.12]

Solvent-accessible surface area (backbone atoms only — not comparable to full-atom values): 4803 Å² total; per-residue (Å²): 91,79,46,46,48,68,56,48,44,58,47,33,56,50,21,48,76,68,70,37,72,65,18,57,55,53,48,48,36,37,76,74,59,58,35,41,76,40,89,70,84,88,79,91,70,93,71,81,80,67,100,64,86,90,78,93,82,87,81,85,82,78,88,77,86,73,86,81,89,85,134